Protein AF-A0AB35I145-F1 (afdb_monomer_lite)

Structure (mmCIF, N/CA/C/O backbone):
data_AF-A0AB35I145-F1
#
_entry.id   AF-A0AB35I145-F1
#
loop_
_atom_site.group_PDB
_atom_site.id
_atom_site.type_symbol
_atom_site.label_atom_id
_atom_site.label_alt_id
_atom_site.label_comp_id
_atom_site.label_asym_id
_atom_site.label_entity_id
_atom_site.label_seq_id
_atom_site.pdbx_PDB_ins_code
_atom_site.Cartn_x
_atom_site.Cartn_y
_atom_site.Cartn_z
_atom_site.occupancy
_atom_site.B_iso_or_equiv
_atom_site.auth_seq_id
_atom_site.auth_comp_id
_atom_site.auth_asym_id
_atom_site.auth_atom_id
_atom_site.pdbx_PDB_model_num
ATOM 1 N N . MET A 1 1 ? 24.919 19.562 -32.751 1.00 32.44 1 MET A N 1
ATOM 2 C CA . MET A 1 1 ? 23.905 19.879 -31.715 1.00 32.44 1 MET A CA 1
ATOM 3 C C . MET A 1 1 ? 22.786 18.850 -31.848 1.00 32.44 1 MET A C 1
ATOM 5 O O . MET A 1 1 ? 22.289 18.718 -32.947 1.00 32.44 1 MET A O 1
ATOM 9 N N . ASN A 1 2 ? 22.379 18.018 -30.891 1.00 32.25 2 ASN A N 1
ATOM 10 C CA . ASN A 1 2 ? 22.649 17.900 -29.463 1.00 32.25 2 ASN A CA 1
ATOM 11 C C . ASN A 1 2 ? 22.441 16.403 -29.099 1.00 32.25 2 ASN A C 1
ATOM 13 O O . ASN A 1 2 ? 21.307 15.931 -29.097 1.00 32.25 2 ASN A O 1
ATOM 17 N N . ARG A 1 3 ? 23.513 15.626 -28.865 1.00 28.80 3 ARG A N 1
ATOM 18 C CA . ARG A 1 3 ? 23.418 14.283 -28.258 1.00 28.80 3 ARG A CA 1
ATOM 19 C C . ARG A 1 3 ? 23.596 14.476 -26.756 1.00 28.80 3 ARG A C 1
ATOM 21 O O . ARG A 1 3 ? 24.710 14.733 -26.313 1.00 28.80 3 ARG A O 1
ATOM 28 N N . ARG A 1 4 ? 22.521 14.375 -25.971 1.00 33.75 4 ARG A N 1
ATOM 29 C CA . ARG A 1 4 ? 22.663 14.216 -24.519 1.00 33.75 4 ARG A CA 1
ATOM 30 C C . ARG A 1 4 ? 23.015 12.760 -24.242 1.00 33.75 4 ARG A C 1
ATOM 32 O O . ARG A 1 4 ? 22.173 11.875 -24.348 1.00 33.75 4 ARG A O 1
ATOM 39 N N . SER A 1 5 ? 24.291 12.542 -23.952 1.00 30.47 5 SER A N 1
ATOM 40 C CA . SER A 1 5 ? 24.840 11.301 -23.427 1.00 30.47 5 SER A CA 1
ATOM 41 C C . SER A 1 5 ? 24.160 10.967 -22.100 1.00 30.47 5 SER A C 1
ATOM 43 O O . SER A 1 5 ? 24.310 11.698 -21.123 1.00 30.47 5 SER A O 1
ATOM 45 N N . ALA A 1 6 ? 23.410 9.868 -22.062 1.00 34.06 6 ALA A N 1
ATOM 46 C CA . ALA A 1 6 ? 23.051 9.223 -20.811 1.00 34.06 6 ALA A CA 1
ATOM 47 C C . ALA A 1 6 ? 24.294 8.475 -20.314 1.00 34.06 6 ALA A C 1
ATOM 49 O O . ALA A 1 6 ? 24.764 7.538 -20.959 1.00 34.06 6 ALA A O 1
ATOM 50 N N . VAL A 1 7 ? 24.853 8.941 -19.199 1.00 35.81 7 VAL A N 1
ATOM 51 C CA . VAL A 1 7 ? 25.885 8.230 -18.442 1.00 35.81 7 VAL A CA 1
ATOM 52 C C . VAL A 1 7 ? 25.277 6.904 -17.991 1.00 35.81 7 VAL A C 1
ATOM 54 O O . VAL A 1 7 ? 24.279 6.880 -17.274 1.00 35.81 7 VAL A O 1
ATOM 57 N N . GLY A 1 8 ? 25.844 5.806 -18.486 1.00 36.06 8 GLY A N 1
ATOM 58 C CA . GLY A 1 8 ? 25.424 4.456 -18.145 1.00 36.06 8 GLY A CA 1
ATOM 59 C C . GLY A 1 8 ? 25.725 4.151 -16.684 1.00 36.06 8 GLY A C 1
ATOM 60 O O . GLY A 1 8 ? 26.878 4.170 -16.259 1.00 36.06 8 GLY A O 1
ATOM 61 N N . THR A 1 9 ? 24.686 3.833 -15.923 1.00 38.03 9 THR A N 1
ATOM 62 C CA . THR A 1 9 ? 24.820 3.097 -14.670 1.00 38.03 9 THR A CA 1
ATOM 63 C C . THR A 1 9 ? 25.150 1.637 -15.005 1.00 38.03 9 THR A C 1
ATOM 65 O O . THR A 1 9 ? 24.500 1.009 -15.842 1.00 38.03 9 THR A O 1
ATOM 68 N N . GLY A 1 10 ? 26.238 1.127 -14.421 1.00 33.94 10 GLY A N 1
ATOM 69 C CA . GLY A 1 10 ? 26.810 -0.191 -14.708 1.00 33.94 10 GLY A CA 1
ATOM 70 C C . GLY A 1 10 ? 25.912 -1.388 -14.342 1.00 33.94 10 GLY A C 1
ATOM 71 O O . GLY A 1 10 ? 24.867 -1.237 -13.705 1.00 33.94 10 GLY A O 1
ATOM 72 N N . PRO A 1 11 ? 26.310 -2.613 -14.737 1.00 41.16 11 PRO A N 1
ATOM 73 C CA . PRO A 1 11 ? 25.464 -3.795 -14.678 1.00 41.16 11 PRO A CA 1
ATOM 74 C C . PRO A 1 11 ? 25.517 -4.432 -13.284 1.00 41.16 11 PRO A C 1
ATOM 76 O O . PRO A 1 11 ? 26.210 -5.420 -13.077 1.00 41.16 11 PRO A O 1
ATOM 79 N N . ALA A 1 12 ? 24.763 -3.900 -12.324 1.00 43.03 12 ALA A N 1
ATOM 80 C CA . ALA A 1 12 ? 24.593 -4.537 -11.010 1.00 43.03 12 ALA A CA 1
ATOM 81 C C . ALA A 1 12 ? 23.220 -5.224 -10.826 1.00 43.03 12 ALA A C 1
ATOM 83 O O . ALA A 1 12 ? 22.887 -5.643 -9.725 1.00 43.03 12 ALA A O 1
ATOM 84 N N . GLY A 1 13 ? 22.415 -5.369 -11.892 1.00 43.25 13 GLY A N 1
ATOM 85 C CA . GLY A 1 13 ? 21.045 -5.920 -11.816 1.00 43.25 13 GLY A CA 1
ATOM 86 C C . GLY A 1 13 ? 20.760 -7.178 -12.654 1.00 43.25 13 GLY A C 1
ATOM 87 O O . GLY A 1 13 ? 19.631 -7.660 -12.675 1.00 43.25 13 GLY A O 1
ATOM 88 N N . GLY A 1 14 ? 21.745 -7.720 -13.379 1.00 46.78 14 GLY A N 1
ATOM 89 C CA . GLY A 1 14 ? 21.498 -8.713 -14.439 1.00 46.78 14 GLY A CA 1
ATOM 90 C C . GLY A 1 14 ? 21.388 -10.185 -14.011 1.00 46.78 14 GLY A C 1
ATOM 91 O O . GLY A 1 14 ? 21.039 -11.027 -14.842 1.00 46.78 14 GLY A O 1
ATOM 92 N N . SER A 1 15 ? 21.710 -10.523 -12.760 1.00 56.44 15 SER A N 1
ATOM 93 C CA . SER A 1 15 ? 21.955 -11.919 -12.355 1.00 56.44 15 SER A CA 1
ATOM 94 C C . SER A 1 15 ? 20.682 -12.667 -11.951 1.00 56.44 15 SER A C 1
ATOM 96 O O . SER A 1 15 ? 20.440 -13.768 -12.440 1.00 56.44 15 SER A O 1
ATOM 98 N N . SER A 1 16 ? 19.834 -12.057 -11.116 1.00 59.50 16 SER A N 1
ATOM 99 C CA . SER A 1 16 ? 18.623 -12.712 -10.594 1.00 59.50 16 SER A CA 1
ATOM 100 C C . SER A 1 16 ? 17.553 -12.894 -11.676 1.00 59.50 16 SER A C 1
ATOM 102 O O . SER A 1 16 ? 17.069 -14.003 -11.906 1.00 59.50 16 SER A O 1
ATOM 104 N N . CYS A 1 17 ? 17.286 -11.840 -12.458 1.00 70.25 17 CYS A N 1
ATOM 105 C CA . CYS A 1 17 ? 16.304 -11.885 -13.545 1.00 70.25 17 CYS A CA 1
ATOM 106 C C . CYS A 1 17 ? 16.625 -12.972 -14.582 1.00 70.25 17 CYS A C 1
ATOM 108 O O . CYS A 1 17 ? 15.712 -13.574 -15.143 1.00 70.25 17 CYS A O 1
ATOM 110 N N . ARG A 1 18 ? 17.915 -13.253 -14.823 1.00 75.12 18 ARG A N 1
ATOM 111 C CA . ARG A 1 18 ? 18.359 -14.306 -15.749 1.00 75.12 18 ARG A CA 1
ATOM 112 C C . ARG A 1 18 ? 18.060 -15.709 -15.221 1.00 75.12 18 ARG A C 1
ATOM 114 O O . ARG A 1 18 ? 17.697 -16.571 -16.017 1.00 75.12 18 ARG A O 1
ATOM 121 N N . ILE A 1 19 ? 18.247 -15.950 -13.924 1.00 83.19 19 ILE A N 1
ATOM 122 C CA . ILE A 1 19 ? 17.960 -17.253 -13.305 1.00 83.19 19 ILE A CA 1
ATOM 123 C C . ILE A 1 19 ? 16.457 -17.521 -13.375 1.00 83.19 19 ILE A C 1
ATOM 125 O O . ILE A 1 19 ? 16.057 -18.556 -13.902 1.00 83.19 19 ILE A O 1
ATOM 129 N N . ILE A 1 20 ? 15.646 -16.544 -12.964 1.00 82.50 20 ILE A N 1
ATOM 130 C CA . ILE A 1 20 ? 14.180 -16.632 -13.004 1.00 82.50 20 ILE A CA 1
ATOM 131 C C . ILE A 1 20 ? 13.691 -16.855 -14.441 1.00 82.50 20 ILE A C 1
ATOM 133 O O . ILE A 1 20 ? 12.932 -17.783 -14.692 1.00 82.50 20 ILE A O 1
ATOM 137 N N . ALA A 1 21 ? 14.204 -16.084 -15.407 1.00 83.25 21 ALA A N 1
ATOM 138 C CA . ALA A 1 21 ? 13.852 -16.233 -16.820 1.00 83.25 21 ALA A CA 1
ATOM 139 C C . ALA A 1 21 ? 14.138 -17.637 -17.371 1.00 83.25 21 ALA A C 1
ATOM 141 O O . ALA A 1 21 ? 13.360 -18.174 -18.152 1.00 83.25 21 ALA A O 1
ATOM 142 N N . ARG A 1 22 ? 15.278 -18.229 -16.995 1.00 83.06 22 ARG A N 1
ATOM 143 C CA . ARG A 1 22 ? 15.656 -19.577 -17.443 1.00 83.06 22 ARG A CA 1
ATOM 144 C C . ARG A 1 22 ? 14.797 -20.657 -16.801 1.00 83.06 22 ARG A C 1
ATOM 146 O O . ARG A 1 22 ? 14.518 -21.647 -17.469 1.00 83.06 22 ARG A O 1
ATOM 153 N N . GLN A 1 23 ? 14.431 -20.476 -15.535 1.00 88.12 23 GLN A N 1
ATOM 154 C CA . GLN A 1 23 ? 13.582 -21.409 -14.808 1.00 88.12 23 GLN A CA 1
ATOM 155 C C . GLN A 1 23 ? 12.163 -21.406 -15.385 1.00 88.12 23 GLN A C 1
ATOM 157 O O . GLN A 1 23 ? 11.696 -22.456 -15.806 1.00 88.12 23 GLN A O 1
ATOM 162 N N . ALA A 1 24 ? 11.549 -20.230 -15.535 1.00 85.69 24 ALA A N 1
ATOM 163 C CA . ALA A 1 24 ? 10.204 -20.101 -16.094 1.00 85.69 24 ALA A CA 1
ATOM 164 C C . ALA A 1 24 ? 10.122 -20.613 -17.545 1.00 85.69 24 ALA A C 1
ATOM 166 O O . ALA A 1 24 ? 9.280 -21.439 -17.866 1.00 85.69 24 ALA A O 1
ATOM 167 N N . ASN A 1 25 ? 11.083 -20.246 -18.407 1.00 87.56 25 ASN A N 1
ATOM 168 C CA . ASN A 1 25 ? 11.150 -20.792 -19.771 1.00 87.56 25 ASN A CA 1
ATOM 169 C C . ASN A 1 25 ? 11.259 -22.327 -19.793 1.00 87.56 25 ASN A C 1
ATOM 171 O O . ASN A 1 25 ? 10.738 -22.969 -20.701 1.00 87.56 25 ASN A O 1
ATOM 175 N N . ARG A 1 26 ? 11.960 -22.922 -18.818 1.00 89.56 26 ARG A N 1
ATOM 176 C CA . ARG A 1 26 ? 12.084 -24.379 -18.707 1.00 89.56 26 ARG A CA 1
ATOM 177 C C . ARG A 1 26 ? 10.773 -25.019 -18.250 1.00 89.56 26 ARG A C 1
ATOM 179 O O . ARG A 1 26 ? 10.426 -26.062 -18.790 1.00 89.56 26 ARG A O 1
ATOM 186 N N . GLU A 1 27 ? 10.086 -24.414 -17.284 1.00 89.94 27 GLU A N 1
ATOM 187 C CA . GLU A 1 27 ? 8.776 -24.862 -16.787 1.00 89.94 27 GLU A CA 1
ATOM 188 C C . GLU A 1 27 ? 7.710 -24.817 -17.892 1.00 89.94 27 GLU A C 1
ATOM 190 O O . GLU A 1 27 ? 6.962 -25.778 -18.052 1.00 89.94 27 GLU A O 1
ATOM 195 N N . ASP A 1 28 ? 7.734 -23.779 -18.730 1.00 87.31 28 ASP A N 1
ATOM 196 C CA . ASP A 1 28 ? 6.770 -23.581 -19.821 1.00 87.31 28 ASP A CA 1
ATOM 197 C C . ASP A 1 28 ? 7.185 -24.244 -21.152 1.00 87.31 28 ASP A C 1
ATOM 199 O O . ASP A 1 28 ? 6.511 -24.083 -22.170 1.00 87.31 28 ASP A O 1
ATOM 203 N N . GLY A 1 29 ? 8.327 -24.944 -21.200 1.00 87.12 29 GLY A N 1
ATOM 204 C CA . GLY A 1 29 ? 8.863 -25.541 -22.435 1.00 87.12 29 GLY A CA 1
ATOM 205 C C . GLY A 1 29 ? 9.187 -24.528 -23.546 1.00 87.12 29 GLY A C 1
ATOM 206 O O . GLY A 1 29 ? 9.307 -24.897 -24.716 1.00 87.12 29 GLY A O 1
ATOM 207 N N . CYS A 1 30 ? 9.323 -23.249 -23.199 1.00 85.00 30 CYS A N 1
ATOM 208 C CA . CYS A 1 30 ? 9.528 -22.145 -24.128 1.00 85.00 30 CYS A CA 1
ATOM 209 C C . CYS A 1 30 ? 11.017 -21.797 -24.286 1.00 85.00 30 CYS A C 1
ATOM 211 O O . CYS A 1 30 ? 11.852 -22.023 -23.409 1.00 85.00 30 CYS A O 1
ATOM 213 N N . THR A 1 31 ? 11.375 -21.179 -25.412 1.00 80.50 31 THR A N 1
ATOM 214 C CA . THR A 1 31 ? 12.719 -20.620 -25.634 1.00 80.50 31 THR A CA 1
ATOM 215 C C . THR A 1 31 ? 12.614 -19.138 -25.982 1.00 80.50 31 THR A C 1
ATOM 217 O O . THR A 1 31 ? 11.614 -18.700 -26.542 1.00 80.50 31 THR A O 1
ATOM 220 N N . GLY A 1 32 ? 13.636 -18.344 -25.648 1.00 80.12 32 GLY A N 1
ATOM 221 C CA . GLY A 1 32 ? 13.676 -16.914 -25.975 1.00 80.12 32 GLY A CA 1
ATOM 222 C C . GLY A 1 32 ? 13.839 -15.995 -24.764 1.00 80.12 32 GLY A C 1
ATOM 223 O O . GLY A 1 32 ? 14.214 -16.423 -23.669 1.00 80.12 32 GLY A O 1
ATOM 224 N N . ARG A 1 33 ? 13.617 -14.692 -24.975 1.00 76.44 33 ARG A N 1
ATOM 225 C CA . ARG A 1 33 ? 13.674 -13.686 -23.906 1.00 76.44 33 ARG A CA 1
ATOM 226 C C . ARG A 1 33 ? 12.375 -13.719 -23.107 1.00 76.44 33 ARG A C 1
ATOM 228 O O . ARG A 1 33 ? 11.348 -13.297 -23.614 1.00 76.44 33 ARG A O 1
ATOM 235 N N . PHE A 1 34 ? 12.464 -14.157 -21.855 1.00 76.94 34 PHE A N 1
ATOM 236 C CA . PHE A 1 34 ? 11.349 -14.102 -20.906 1.00 76.94 34 PHE A CA 1
ATOM 237 C C . PHE A 1 34 ? 10.973 -12.652 -20.547 1.00 76.94 34 PHE A C 1
ATOM 239 O O . PHE A 1 34 ? 9.809 -12.282 -20.493 1.00 76.94 34 PHE A O 1
ATOM 246 N N . TRP A 1 35 ? 11.986 -11.804 -20.344 1.00 70.81 35 TRP A N 1
ATOM 247 C CA . TRP A 1 35 ? 11.820 -10.395 -20.001 1.00 70.81 35 TRP A CA 1
ATOM 248 C C . TRP A 1 35 ? 11.960 -9.501 -21.236 1.00 70.81 35 TRP A C 1
ATOM 250 O O . TRP A 1 35 ? 12.935 -9.606 -21.988 1.00 70.81 35 TRP A O 1
ATOM 260 N N . GLU A 1 36 ? 11.035 -8.561 -21.411 1.00 65.44 36 GLU A N 1
ATOM 261 C CA . GLU A 1 36 ? 11.168 -7.496 -22.405 1.00 65.44 36 GLU A CA 1
ATOM 262 C C . GLU A 1 36 ? 12.215 -6.450 -21.967 1.00 65.44 36 GLU A C 1
ATOM 264 O O . GLU A 1 36 ? 12.461 -6.252 -20.779 1.00 65.44 36 GLU A O 1
ATOM 269 N N . SER A 1 37 ? 12.821 -5.717 -22.909 1.00 64.75 37 SER A N 1
ATOM 270 C CA . SER A 1 37 ? 13.866 -4.703 -22.639 1.00 64.75 37 SER A CA 1
ATOM 271 C C . SER A 1 37 ? 13.366 -3.432 -21.908 1.00 64.75 37 SER A C 1
ATOM 273 O O . SER A 1 37 ? 13.963 -2.367 -22.051 1.00 64.75 37 SER A O 1
ATOM 275 N N . ARG A 1 38 ? 12.249 -3.499 -21.170 1.00 68.44 38 ARG A N 1
ATOM 276 C CA . ARG A 1 38 ? 11.523 -2.334 -20.624 1.00 68.44 38 ARG A CA 1
ATOM 277 C C . ARG A 1 38 ? 11.861 -1.992 -19.167 1.00 68.44 38 ARG A C 1
ATOM 279 O O . ARG A 1 38 ? 11.334 -1.014 -18.647 1.00 68.44 38 ARG A O 1
ATOM 286 N N . PHE A 1 39 ? 12.734 -2.749 -18.508 1.00 74.31 39 PHE A N 1
ATOM 287 C CA . PHE A 1 39 ? 13.070 -2.513 -17.102 1.00 74.31 39 PHE A CA 1
ATOM 288 C C . PHE A 1 39 ? 14.096 -1.388 -16.945 1.00 74.31 39 PHE A C 1
ATOM 290 O O . PHE A 1 39 ? 15.151 -1.393 -17.580 1.00 74.31 39 PHE A O 1
ATOM 297 N N . LYS A 1 40 ? 13.783 -0.424 -16.078 1.00 71.06 40 LYS A N 1
ATOM 298 C CA . LYS A 1 40 ? 14.654 0.692 -15.698 1.00 71.06 40 LYS A CA 1
ATOM 299 C C . LYS A 1 40 ? 14.619 0.842 -14.181 1.00 71.06 40 LYS A C 1
ATOM 301 O O . LYS A 1 40 ? 13.573 0.631 -13.576 1.00 71.06 40 LYS A O 1
ATOM 306 N N . SER A 1 41 ? 15.752 1.205 -13.586 1.00 80.56 41 SER A N 1
ATOM 307 C CA . SER A 1 41 ? 15.827 1.553 -12.167 1.00 80.56 41 SER A CA 1
ATOM 308 C C . SER A 1 41 ? 15.779 3.069 -12.026 1.00 80.56 41 SER A C 1
ATOM 310 O O . SER A 1 41 ? 16.561 3.767 -12.674 1.00 80.56 41 SER A O 1
ATOM 312 N N . GLN A 1 42 ? 14.851 3.565 -11.215 1.00 83.31 42 GLN A N 1
ATOM 313 C CA . GLN A 1 42 ? 14.687 4.982 -10.911 1.00 83.31 42 GLN A CA 1
ATOM 314 C C . GLN A 1 42 ? 14.860 5.167 -9.406 1.00 83.31 42 GLN A C 1
ATOM 316 O O . GLN A 1 42 ? 14.206 4.485 -8.622 1.00 83.31 42 GLN A O 1
ATOM 321 N N . ALA A 1 43 ? 15.736 6.088 -9.007 1.00 87.06 43 ALA A N 1
ATOM 322 C CA . ALA A 1 43 ? 15.888 6.444 -7.603 1.00 87.06 43 ALA A CA 1
ATOM 323 C C . ALA A 1 43 ? 14.655 7.226 -7.126 1.00 87.06 43 ALA A C 1
ATOM 325 O O . ALA A 1 43 ? 14.215 8.154 -7.813 1.00 87.06 43 ALA A O 1
ATOM 326 N N . LEU A 1 44 ? 14.128 6.847 -5.959 1.00 88.12 44 LEU A N 1
ATOM 327 C CA . LEU A 1 44 ? 13.094 7.576 -5.224 1.00 88.12 44 LEU A CA 1
ATOM 328 C C . LEU A 1 44 ? 13.806 8.430 -4.177 1.00 88.12 44 LEU A C 1
ATOM 330 O O . LEU A 1 44 ? 14.533 7.890 -3.347 1.00 88.12 44 LEU A O 1
ATOM 334 N N . LEU A 1 45 ? 13.670 9.751 -4.282 1.00 86.94 45 LEU A N 1
ATOM 335 C CA . LEU A 1 45 ? 14.499 10.703 -3.532 1.00 86.94 45 LEU A CA 1
ATOM 336 C C . LEU A 1 45 ? 13.758 11.381 -2.377 1.00 86.94 45 LEU A C 1
ATOM 338 O O . LEU A 1 45 ? 14.378 12.110 -1.610 1.00 86.94 45 LEU A O 1
ATOM 342 N N . ASP A 1 46 ? 12.456 11.142 -2.250 1.00 90.06 46 ASP A N 1
ATOM 343 C CA . ASP A 1 46 ? 11.627 11.715 -1.201 1.00 90.06 46 ASP A CA 1
ATOM 344 C C . ASP A 1 46 ? 10.563 10.719 -0.719 1.00 90.06 46 ASP A C 1
ATOM 346 O O . ASP A 1 46 ? 10.246 9.719 -1.374 1.00 90.06 46 ASP A O 1
ATOM 350 N N . GLU A 1 47 ? 10.025 10.997 0.464 1.00 89.06 47 GLU A N 1
ATOM 351 C CA . GLU A 1 47 ? 9.077 10.137 1.174 1.00 89.06 47 GLU A CA 1
ATOM 352 C C . GLU A 1 47 ? 7.743 10.012 0.434 1.00 89.06 47 GLU A C 1
ATOM 354 O O . GLU A 1 47 ? 7.122 8.950 0.447 1.00 89.06 47 GLU A O 1
ATOM 359 N N . ARG A 1 48 ? 7.325 11.071 -0.272 1.00 90.69 48 ARG A N 1
ATOM 360 C CA . ARG A 1 48 ? 6.077 11.084 -1.046 1.00 90.69 48 ARG A CA 1
ATOM 361 C C . ARG A 1 48 ? 6.201 10.179 -2.265 1.00 90.69 48 ARG A C 1
ATOM 363 O O . ARG A 1 48 ? 5.293 9.399 -2.540 1.00 90.69 48 ARG A O 1
ATOM 370 N N . ALA A 1 49 ? 7.331 10.242 -2.965 1.00 91.81 49 ALA A N 1
ATOM 371 C CA . ALA A 1 49 ? 7.659 9.358 -4.074 1.00 91.81 49 ALA A CA 1
ATOM 372 C C . ALA A 1 49 ? 7.745 7.901 -3.602 1.00 91.81 49 ALA A C 1
ATOM 374 O O . ALA A 1 49 ? 7.218 7.013 -4.272 1.00 91.81 49 ALA A O 1
ATOM 375 N N . LEU A 1 50 ? 8.340 7.656 -2.430 1.00 92.94 50 LEU A N 1
ATOM 376 C CA . LEU A 1 50 ? 8.372 6.330 -1.817 1.00 92.94 50 LEU A CA 1
ATOM 377 C C . LEU A 1 50 ? 6.961 5.804 -1.521 1.00 92.94 50 LEU A C 1
ATOM 379 O O . LEU A 1 50 ? 6.614 4.722 -1.998 1.00 92.94 50 LEU A O 1
ATOM 383 N N . ALA A 1 51 ? 6.136 6.572 -0.804 1.00 93.88 51 ALA A N 1
ATOM 384 C CA . ALA A 1 51 ? 4.767 6.190 -0.460 1.00 93.88 51 ALA A CA 1
ATOM 385 C C . ALA A 1 51 ? 3.905 5.962 -1.713 1.00 93.88 51 ALA A C 1
ATOM 387 O O . ALA A 1 51 ? 3.209 4.953 -1.809 1.00 93.88 51 ALA A O 1
ATOM 388 N N . ALA A 1 52 ? 4.015 6.835 -2.719 1.00 93.38 52 ALA A N 1
ATOM 389 C CA . ALA A 1 52 ? 3.316 6.681 -3.991 1.00 93.38 52 ALA A CA 1
ATOM 390 C C . ALA A 1 52 ? 3.747 5.414 -4.749 1.00 93.38 52 ALA A C 1
ATOM 392 O O . ALA A 1 52 ? 2.905 4.715 -5.317 1.00 93.38 52 ALA A O 1
ATOM 393 N N . CYS A 1 53 ? 5.042 5.087 -4.754 1.00 94.12 53 CYS A N 1
ATOM 394 C CA . CYS A 1 53 ? 5.541 3.862 -5.376 1.00 94.12 53 CYS A CA 1
ATOM 395 C C . CYS A 1 53 ? 5.092 2.605 -4.632 1.00 94.12 53 CYS A C 1
ATOM 397 O O . CYS A 1 53 ? 4.692 1.637 -5.281 1.00 94.12 53 CYS A O 1
ATOM 399 N N . MET A 1 54 ? 5.121 2.618 -3.299 1.00 95.62 54 MET A N 1
ATOM 400 C CA . MET A 1 54 ? 4.590 1.519 -2.494 1.00 95.62 54 MET A CA 1
ATOM 401 C C . MET A 1 54 ? 3.094 1.320 -2.774 1.00 95.62 54 MET A C 1
ATOM 403 O O . MET A 1 54 ? 2.686 0.221 -3.153 1.00 95.62 54 MET A O 1
ATOM 407 N N . ALA A 1 55 ? 2.306 2.401 -2.734 1.00 95.44 55 ALA A N 1
ATOM 408 C CA . ALA A 1 55 ? 0.871 2.355 -2.995 1.00 95.44 55 ALA A CA 1
ATOM 409 C C . ALA A 1 55 ? 0.548 1.883 -4.414 1.00 95.44 55 ALA A C 1
ATOM 411 O O . ALA A 1 55 ? -0.404 1.134 -4.631 1.00 95.44 55 ALA A O 1
ATOM 412 N N . TYR A 1 56 ? 1.362 2.274 -5.397 1.00 93.12 56 TYR A N 1
ATOM 413 C CA . TYR A 1 56 ? 1.234 1.771 -6.758 1.00 93.12 56 TYR A CA 1
ATOM 414 C C . TYR A 1 56 ? 1.350 0.245 -6.816 1.00 93.12 56 TYR A C 1
ATOM 416 O O . TYR A 1 56 ? 0.532 -0.391 -7.479 1.00 93.12 56 TYR A O 1
ATOM 424 N N . VAL A 1 57 ? 2.347 -0.332 -6.140 1.00 94.00 57 VAL A N 1
ATOM 425 C CA . VAL A 1 57 ? 2.579 -1.782 -6.130 1.00 94.00 57 VAL A CA 1
ATOM 426 C C . VAL A 1 57 ? 1.467 -2.507 -5.380 1.00 94.00 57 VAL A C 1
ATOM 428 O O . VAL A 1 57 ? 0.900 -3.452 -5.927 1.00 94.00 57 VAL A O 1
ATOM 431 N N . ASP A 1 58 ? 1.122 -2.047 -4.179 1.00 95.94 58 ASP A N 1
ATOM 432 C CA . ASP A 1 58 ? 0.133 -2.712 -3.324 1.00 95.94 58 ASP A CA 1
ATOM 433 C C . ASP A 1 58 ? -1.294 -2.654 -3.916 1.00 95.94 58 ASP A C 1
ATOM 435 O O . ASP A 1 58 ? -2.077 -3.585 -3.726 1.00 95.94 58 ASP A O 1
ATOM 439 N N . LEU A 1 59 ? -1.620 -1.625 -4.714 1.00 94.56 59 LEU A N 1
ATOM 440 C CA . LEU A 1 59 ? -2.909 -1.509 -5.415 1.00 94.56 59 LEU A CA 1
ATOM 441 C C . LEU A 1 59 ? -2.956 -2.201 -6.786 1.00 94.56 59 LEU A C 1
ATOM 443 O O . LEU A 1 59 ? -4.016 -2.228 -7.419 1.00 94.56 59 LEU A O 1
ATOM 447 N N . ASN A 1 60 ? -1.847 -2.751 -7.292 1.00 93.81 60 ASN A N 1
ATOM 448 C CA . ASN A 1 60 ? -1.843 -3.377 -8.618 1.00 93.81 60 ASN A CA 1
ATOM 449 C C . ASN A 1 60 ? -2.820 -4.558 -8.745 1.00 93.81 60 ASN A C 1
ATOM 451 O O . ASN A 1 60 ? -3.517 -4.601 -9.762 1.00 93.81 60 ASN A O 1
ATOM 455 N N . PRO A 1 61 ? -2.944 -5.475 -7.764 1.00 94.75 61 PRO A N 1
ATOM 456 C CA . PRO A 1 61 ? -3.907 -6.572 -7.868 1.00 94.75 61 PRO A CA 1
ATOM 457 C C . PRO A 1 61 ? -5.359 -6.085 -7.937 1.00 94.75 61 PRO A C 1
ATOM 459 O O . PRO A 1 61 ? -6.122 -6.581 -8.765 1.00 94.75 61 PRO A O 1
ATOM 462 N N . ILE A 1 62 ? -5.713 -5.040 -7.180 1.00 94.50 62 ILE A N 1
ATOM 463 C CA . ILE A 1 62 ? -7.036 -4.401 -7.251 1.00 94.50 62 ILE A CA 1
ATOM 464 C C . ILE A 1 62 ? -7.263 -3.819 -8.650 1.00 94.50 62 ILE A C 1
ATOM 466 O O . ILE A 1 62 ? -8.253 -4.112 -9.323 1.00 94.50 62 ILE A O 1
ATOM 470 N N . ARG A 1 63 ? -6.291 -3.057 -9.160 1.00 93.44 63 ARG A N 1
ATOM 471 C CA . ARG A 1 63 ? -6.364 -2.435 -10.496 1.00 93.44 63 ARG A CA 1
ATOM 472 C C . ARG A 1 63 ? -6.450 -3.454 -11.632 1.00 93.44 63 ARG A C 1
ATOM 474 O O . ARG A 1 63 ? -7.007 -3.145 -12.691 1.00 93.44 63 ARG A O 1
ATOM 481 N N . ALA A 1 64 ? -5.901 -4.646 -11.417 1.00 92.69 64 ALA A N 1
ATOM 482 C CA . ALA A 1 64 ? -5.947 -5.772 -12.340 1.00 92.69 64 ALA A CA 1
ATOM 483 C C . ALA A 1 64 ? -7.208 -6.646 -12.194 1.00 92.69 64 ALA A C 1
ATOM 485 O O . ALA A 1 64 ? -7.363 -7.577 -12.984 1.00 92.69 64 ALA A O 1
ATOM 486 N N . LYS A 1 65 ? -8.112 -6.340 -11.247 1.00 92.19 65 LYS A N 1
ATOM 487 C CA . LYS A 1 65 ? -9.271 -7.171 -10.863 1.00 92.19 65 LYS A CA 1
ATOM 488 C C . LYS A 1 65 ? -8.893 -8.582 -10.388 1.00 92.19 65 LYS A C 1
ATOM 490 O O . LYS A 1 65 ? -9.601 -9.544 -10.665 1.00 92.19 65 LYS A O 1
ATOM 495 N N . MET A 1 66 ? -7.753 -8.706 -9.716 1.00 93.44 66 MET A N 1
ATOM 496 C CA . MET A 1 66 ? -7.317 -9.954 -9.078 1.00 93.44 66 MET A CA 1
ATOM 497 C C . MET A 1 66 ? -7.725 -10.023 -7.601 1.00 93.44 66 MET A C 1
ATOM 499 O O . MET A 1 66 ? -7.739 -11.107 -7.035 1.00 93.44 66 MET A O 1
ATOM 503 N N . ALA A 1 67 ? -8.054 -8.881 -6.994 1.00 94.62 67 ALA A N 1
ATOM 504 C CA . ALA A 1 67 ? -8.558 -8.768 -5.631 1.00 94.62 67 ALA A CA 1
ATOM 505 C C . ALA A 1 67 ? -9.548 -7.601 -5.541 1.00 94.62 67 ALA A C 1
ATOM 507 O O . ALA A 1 67 ? -9.406 -6.622 -6.278 1.00 94.62 67 ALA A O 1
ATOM 508 N N . ASP A 1 68 ? -10.512 -7.687 -4.628 1.00 93.00 68 ASP A N 1
ATOM 509 C CA . ASP A 1 68 ? -11.499 -6.620 -4.410 1.00 93.00 68 ASP A CA 1
ATOM 510 C C . ASP A 1 68 ? -11.027 -5.608 -3.360 1.00 93.00 68 ASP A C 1
ATOM 512 O O . ASP A 1 68 ? -11.395 -4.433 -3.408 1.00 93.00 68 ASP A O 1
ATOM 516 N N . THR A 1 69 ? -10.185 -6.046 -2.417 1.00 94.12 69 THR A N 1
ATOM 517 C CA . THR A 1 69 ? -9.679 -5.207 -1.326 1.00 94.12 69 THR A CA 1
ATOM 518 C C . THR A 1 69 ? -8.197 -5.477 -1.027 1.00 94.12 69 THR A C 1
ATOM 520 O O . THR A 1 69 ? -7.675 -6.540 -1.369 1.00 94.12 69 THR A O 1
ATOM 523 N N . PRO A 1 70 ? -7.487 -4.554 -0.353 1.00 93.00 70 PRO A N 1
ATOM 524 C CA . PRO A 1 70 ? -6.082 -4.756 0.009 1.00 93.00 70 PRO A CA 1
ATOM 525 C C . PRO A 1 70 ? -5.807 -5.979 0.900 1.00 93.00 70 PRO A C 1
ATOM 527 O O . PRO A 1 70 ? -4.757 -6.605 0.787 1.00 93.00 70 PRO A O 1
ATOM 530 N N . GLU A 1 71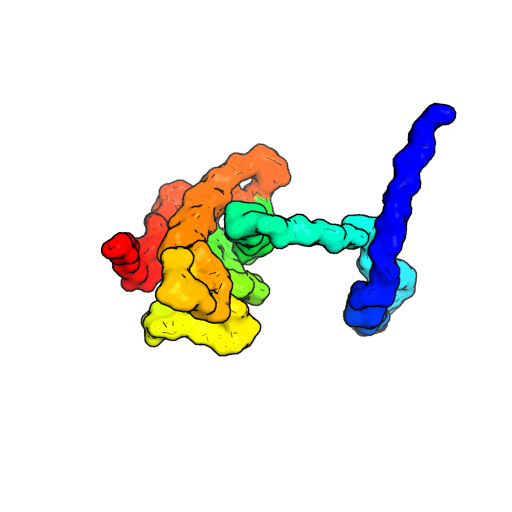 ? -6.748 -6.358 1.763 1.00 92.75 71 GLU A N 1
ATOM 531 C CA . GLU A 1 71 ? -6.650 -7.516 2.662 1.00 92.75 71 GLU A CA 1
ATOM 532 C C . GLU A 1 71 ? -6.710 -8.851 1.916 1.00 92.75 71 GLU A C 1
ATOM 534 O O . GLU A 1 71 ? -6.143 -9.845 2.373 1.00 92.75 71 GLU A O 1
ATOM 539 N N . THR A 1 72 ? -7.406 -8.863 0.778 1.00 92.19 72 THR A N 1
ATOM 540 C CA . THR A 1 72 ? -7.600 -10.034 -0.092 1.00 92.19 72 THR A CA 1
ATOM 541 C C . THR A 1 72 ? -6.583 -10.082 -1.238 1.00 92.19 72 THR A C 1
ATOM 543 O O . THR A 1 72 ? -6.603 -10.991 -2.061 1.00 92.19 72 THR A O 1
ATOM 546 N N . SER A 1 73 ? -5.671 -9.108 -1.287 1.00 92.25 73 SER A N 1
ATOM 547 C CA . SER A 1 73 ? -4.630 -8.968 -2.301 1.00 92.25 73 SER A CA 1
ATOM 548 C C . SER A 1 73 ? -3.421 -9.851 -1.982 1.00 92.25 73 SER A C 1
ATOM 550 O O . SER A 1 73 ? -2.443 -9.409 -1.361 1.00 92.25 73 SER A O 1
ATOM 552 N N . ASP A 1 74 ? -3.507 -11.116 -2.391 1.00 89.50 74 ASP A N 1
ATOM 553 C CA . ASP A 1 74 ? -2.484 -12.120 -2.110 1.00 89.50 74 ASP A CA 1
ATOM 554 C C . ASP A 1 74 ? -1.091 -11.717 -2.607 1.00 89.50 74 ASP A C 1
ATOM 556 O O . ASP A 1 74 ? -0.907 -11.106 -3.662 1.00 89.50 74 ASP A O 1
ATOM 560 N N . HIS A 1 75 ? -0.082 -12.098 -1.820 1.00 87.94 75 HIS A N 1
ATOM 561 C CA . HIS A 1 75 ? 1.339 -11.892 -2.117 1.00 87.94 75 HIS A CA 1
ATOM 562 C C . HIS A 1 75 ? 1.799 -10.422 -2.172 1.00 87.94 75 HIS A C 1
ATOM 564 O O . HIS A 1 75 ? 2.883 -10.141 -2.691 1.00 87.94 75 HIS A O 1
ATOM 570 N N . THR A 1 76 ? 1.050 -9.488 -1.581 1.00 94.75 76 THR A N 1
ATOM 571 C CA . THR A 1 76 ? 1.480 -8.086 -1.436 1.00 94.75 76 THR A CA 1
ATOM 572 C C . THR A 1 76 ? 2.174 -7.806 -0.102 1.00 94.75 76 THR A C 1
ATOM 574 O O . THR A 1 76 ? 1.950 -8.479 0.912 1.00 94.75 76 THR A O 1
ATOM 577 N N . SER A 1 77 ? 3.039 -6.784 -0.076 1.00 94.81 77 SER A N 1
ATOM 578 C CA . SER A 1 77 ? 3.637 -6.303 1.176 1.00 94.81 77 SER A CA 1
ATOM 579 C C . SER A 1 77 ? 2.584 -5.763 2.135 1.00 94.81 77 SER A C 1
ATOM 581 O O . SER A 1 77 ? 2.693 -5.975 3.345 1.00 94.81 77 SER A O 1
ATOM 583 N N . LEU A 1 78 ? 1.564 -5.094 1.601 1.00 95.44 78 LEU A N 1
ATOM 584 C CA . LEU A 1 78 ? 0.469 -4.552 2.385 1.00 95.44 78 LEU A CA 1
ATOM 585 C C . LEU A 1 78 ? -0.347 -5.635 3.095 1.00 95.44 78 LEU A C 1
ATOM 587 O O . LEU A 1 78 ? -0.562 -5.504 4.297 1.00 95.44 78 LEU A O 1
ATOM 591 N N . GLN A 1 79 ? -0.708 -6.732 2.421 1.00 95.12 79 GLN A N 1
ATOM 592 C CA . GLN A 1 79 ? -1.418 -7.845 3.065 1.00 95.12 79 GLN A CA 1
ATOM 593 C C . GLN A 1 79 ? -0.659 -8.355 4.302 1.00 95.12 79 GLN A C 1
ATOM 595 O O . GLN A 1 79 ? -1.232 -8.490 5.385 1.00 95.12 79 GLN A O 1
ATOM 600 N N . ARG A 1 80 ? 0.662 -8.557 4.186 1.00 95.31 80 ARG A N 1
ATOM 601 C CA . ARG A 1 80 ? 1.499 -8.993 5.320 1.00 95.31 80 ARG A CA 1
ATOM 602 C C . ARG A 1 80 ? 1.531 -7.977 6.461 1.00 95.31 80 ARG A C 1
ATOM 604 O O . ARG A 1 80 ? 1.551 -8.371 7.625 1.00 95.31 80 ARG A O 1
ATOM 611 N N . ARG A 1 81 ? 1.572 -6.682 6.138 1.00 95.69 81 ARG A N 1
ATOM 612 C CA . ARG A 1 81 ? 1.539 -5.598 7.133 1.00 95.69 81 ARG A CA 1
ATOM 613 C C . ARG A 1 81 ? 0.203 -5.573 7.866 1.00 95.69 81 ARG A C 1
ATOM 615 O O . ARG A 1 81 ? 0.211 -5.501 9.088 1.00 95.69 81 ARG A O 1
ATOM 622 N N . ILE A 1 82 ? -0.905 -5.714 7.141 1.00 94.38 82 ILE A N 1
ATOM 623 C CA . ILE A 1 82 ? -2.258 -5.783 7.703 1.00 94.38 82 ILE A CA 1
ATOM 624 C C . ILE A 1 82 ? -2.385 -6.962 8.671 1.00 94.38 82 ILE A C 1
ATOM 626 O O . ILE A 1 82 ? -2.867 -6.793 9.788 1.00 94.38 82 ILE A O 1
ATOM 630 N N . TRP A 1 83 ? -1.925 -8.152 8.280 1.00 92.81 83 TRP A N 1
ATOM 631 C CA . TRP A 1 83 ? -1.998 -9.324 9.155 1.00 92.81 83 TRP A CA 1
ATOM 632 C C . TRP A 1 83 ? -1.156 -9.168 10.418 1.00 92.81 83 TRP A C 1
ATOM 634 O O . TRP A 1 83 ? -1.633 -9.498 11.496 1.00 92.81 83 TRP A O 1
ATOM 644 N N . ALA A 1 84 ? 0.055 -8.616 10.313 1.00 93.38 84 ALA A N 1
ATOM 645 C CA . ALA A 1 84 ? 0.872 -8.338 11.491 1.00 93.38 84 ALA A CA 1
ATOM 646 C C . ALA A 1 84 ? 0.235 -7.270 12.402 1.00 93.38 84 ALA A C 1
ATOM 648 O O . ALA A 1 84 ? 0.306 -7.387 13.625 1.00 93.38 84 ALA A O 1
ATOM 649 N N . ALA A 1 85 ? -0.411 -6.258 11.815 1.00 92.12 85 ALA A N 1
ATOM 650 C CA . ALA A 1 85 ? -1.045 -5.169 12.551 1.00 92.12 85 ALA A CA 1
ATOM 651 C C . ALA A 1 85 ? -2.235 -5.636 13.401 1.00 92.12 85 ALA A C 1
ATOM 653 O O . ALA A 1 85 ? -2.454 -5.075 14.471 1.00 92.12 85 ALA A O 1
ATOM 654 N N . ARG A 1 86 ? -2.942 -6.701 12.992 1.00 87.81 86 ARG A N 1
ATOM 655 C CA . ARG A 1 86 ? -3.998 -7.333 13.811 1.00 87.81 86 ARG A CA 1
ATOM 656 C C . ARG A 1 86 ? -3.481 -7.851 15.155 1.00 87.81 86 ARG A C 1
ATOM 658 O O . ARG A 1 86 ? -4.216 -7.835 16.133 1.00 87.81 86 ARG A O 1
ATOM 665 N N . ASP A 1 87 ? -2.211 -8.246 15.209 1.00 89.75 87 ASP A N 1
ATOM 666 C CA . ASP A 1 87 ? -1.530 -8.664 16.439 1.00 89.75 87 ASP A CA 1
ATOM 667 C C . ASP A 1 87 ? -0.773 -7.507 17.124 1.00 89.75 87 ASP A C 1
ATOM 669 O O . ASP A 1 87 ? 0.035 -7.746 18.027 1.00 89.75 87 ASP A O 1
ATOM 673 N N . GLY A 1 88 ? -0.952 -6.261 16.666 1.00 88.12 88 GLY A N 1
ATOM 674 C CA . GLY A 1 88 ? -0.206 -5.094 17.146 1.00 88.12 88 GLY A CA 1
ATOM 675 C C . GLY A 1 88 ? 1.287 -5.126 16.793 1.00 88.12 88 GLY A C 1
ATOM 676 O O . GLY A 1 88 ? 2.107 -4.543 17.503 1.00 88.12 88 GLY A O 1
ATOM 677 N N . LYS A 1 89 ? 1.671 -5.843 15.730 1.00 92.31 89 LYS A N 1
ATOM 678 C CA . LYS A 1 89 ? 3.070 -6.074 15.337 1.00 92.31 89 LYS A CA 1
ATOM 679 C C . LYS A 1 89 ? 3.372 -5.530 13.945 1.00 92.31 89 LYS A C 1
ATOM 681 O O . LYS A 1 89 ? 2.489 -5.244 13.143 1.00 92.31 89 LYS A O 1
ATOM 686 N N . GLN A 1 90 ? 4.664 -5.459 13.631 1.00 93.12 90 GLN A N 1
ATOM 687 C CA . GLN A 1 90 ? 5.148 -5.274 12.266 1.00 93.12 90 GLN A CA 1
ATOM 688 C C . GLN A 1 90 ? 5.894 -6.523 11.775 1.00 93.12 90 GLN A C 1
ATOM 690 O O . GLN A 1 90 ? 6.558 -7.195 12.567 1.00 93.12 90 GLN A O 1
ATOM 695 N N . PRO A 1 91 ? 5.803 -6.860 10.477 1.00 94.56 91 PRO A N 1
ATOM 696 C CA . PRO A 1 91 ? 6.418 -8.070 9.944 1.00 94.56 91 PRO A CA 1
ATOM 697 C C . PRO A 1 91 ? 7.946 -7.942 9.869 1.00 94.56 91 PRO A C 1
ATOM 699 O O . PRO A 1 91 ? 8.466 -7.019 9.251 1.00 94.56 91 PRO A O 1
ATOM 702 N N . HIS A 1 92 ? 8.674 -8.926 10.407 1.00 91.00 92 HIS A N 1
ATOM 703 C CA . HIS A 1 92 ? 10.146 -8.916 10.471 1.00 91.00 92 HIS A CA 1
ATOM 704 C C . HIS A 1 92 ? 10.860 -8.917 9.107 1.00 91.00 92 HIS A C 1
ATOM 706 O O . HIS A 1 92 ? 12.012 -8.509 9.013 1.00 91.00 92 HIS A O 1
ATOM 712 N N . GLN A 1 93 ? 10.201 -9.402 8.050 1.00 92.81 93 GLN A N 1
ATOM 7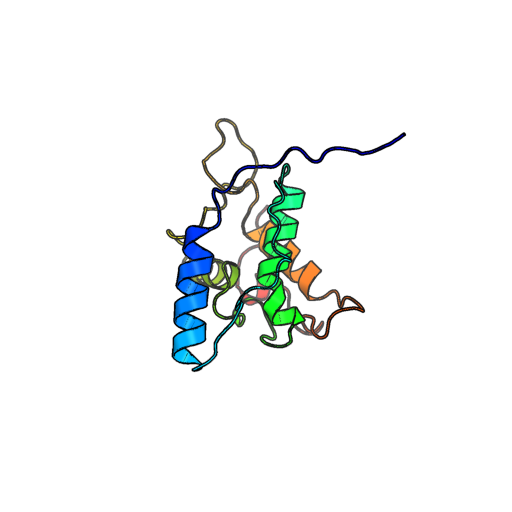13 C CA . GLN A 1 93 ? 10.780 -9.506 6.703 1.00 92.81 93 GLN A CA 1
ATOM 714 C C . GLN A 1 93 ? 10.654 -8.215 5.880 1.00 92.81 93 GLN A C 1
ATOM 716 O O . GLN A 1 93 ? 11.199 -8.146 4.780 1.00 92.81 93 GLN A O 1
ATOM 721 N N . LEU A 1 94 ? 9.902 -7.220 6.362 1.00 94.44 94 LEU A N 1
ATOM 722 C CA . LEU A 1 94 ? 9.701 -5.950 5.666 1.00 94.44 94 LEU A CA 1
ATOM 723 C C . LEU A 1 94 ? 10.331 -4.814 6.464 1.00 94.44 94 LEU A C 1
ATOM 725 O O . LEU A 1 94 ? 10.405 -4.862 7.689 1.00 94.44 94 LEU A O 1
ATOM 729 N N . PHE A 1 95 ? 10.739 -3.760 5.761 1.00 93.62 95 PHE A N 1
ATOM 730 C CA . PHE A 1 95 ? 11.241 -2.558 6.414 1.00 93.62 95 PHE A CA 1
ATOM 731 C C . PHE A 1 95 ? 10.123 -1.939 7.280 1.00 93.62 95 PHE A C 1
ATOM 733 O O . PHE A 1 95 ? 9.011 -1.740 6.763 1.00 93.62 95 PHE A O 1
ATOM 740 N N . PRO A 1 96 ? 10.352 -1.705 8.585 1.00 94.62 96 PRO A N 1
ATOM 741 C CA . PRO A 1 96 ? 9.295 -1.285 9.497 1.00 94.62 96 PRO A CA 1
ATOM 742 C C . PRO A 1 96 ? 8.914 0.178 9.260 1.00 94.62 96 PRO A C 1
ATOM 744 O O . PRO A 1 96 ? 9.746 0.962 8.823 1.00 94.62 96 PRO A O 1
ATOM 747 N N . PHE A 1 97 ? 7.680 0.564 9.571 1.00 93.81 97 PHE A N 1
ATOM 748 C CA . PHE A 1 97 ? 7.291 1.967 9.716 1.00 93.81 97 PHE A CA 1
ATOM 749 C C . PHE A 1 97 ? 7.878 2.512 11.016 1.00 93.81 97 PHE A C 1
ATOM 751 O O . PHE A 1 97 ? 7.596 1.970 12.085 1.00 93.81 97 PHE A O 1
ATOM 758 N N . ALA A 1 98 ? 8.706 3.550 10.910 1.00 91.38 98 ALA A N 1
ATOM 759 C CA . ALA A 1 98 ? 9.299 4.253 12.044 1.00 91.38 98 ALA A CA 1
ATOM 760 C C . ALA A 1 98 ? 8.400 5.383 12.576 1.00 91.38 98 ALA A C 1
ATOM 762 O O . ALA A 1 98 ? 8.655 5.875 13.677 1.00 91.38 98 ALA A O 1
ATOM 763 N N . GLY A 1 99 ? 7.352 5.752 11.831 1.00 87.94 99 GLY A N 1
ATOM 764 C CA . GLY A 1 99 ? 6.434 6.830 12.181 1.00 87.94 99 GLY A CA 1
ATOM 765 C C . GLY A 1 99 ? 6.989 8.210 11.840 1.00 87.94 99 GLY A C 1
ATOM 766 O O . GLY A 1 99 ? 7.856 8.347 10.976 1.00 87.94 99 GLY A O 1
ATOM 767 N N . SER A 1 100 ? 6.464 9.228 12.522 1.00 83.12 100 SER A N 1
ATOM 768 C CA . SER A 1 100 ? 6.820 10.627 12.286 1.00 83.12 100 SER A CA 1
ATOM 769 C C . SER A 1 100 ? 8.319 10.891 12.488 1.00 83.12 100 SER A C 1
ATOM 771 O O . SER A 1 100 ? 8.922 10.318 13.407 1.00 83.12 100 SER A O 1
ATOM 773 N N . PRO A 1 101 ? 8.924 11.786 11.683 1.00 78.50 101 PRO A N 1
ATOM 774 C CA . PRO A 1 101 ? 10.312 12.184 11.855 1.00 78.50 101 PRO A CA 1
ATOM 775 C C . PRO A 1 101 ? 10.611 12.653 13.283 1.00 78.50 101 PRO A C 1
ATOM 777 O O . PRO A 1 101 ? 9.909 13.504 13.829 1.00 78.50 101 PRO A O 1
ATOM 780 N N . ARG A 1 102 ? 11.660 12.098 13.893 1.00 82.56 102 ARG A N 1
ATOM 781 C CA . ARG A 1 102 ? 12.141 12.469 15.233 1.00 82.56 102 ARG A CA 1
ATOM 782 C C . ARG A 1 102 ? 13.659 12.370 15.300 1.00 82.56 102 ARG A C 1
ATOM 784 O O . ARG A 1 102 ? 14.254 11.680 14.485 1.00 82.56 102 ARG A O 1
ATOM 791 N N . GLU A 1 103 ? 14.271 13.037 16.275 1.00 80.00 103 GLU A N 1
ATOM 792 C CA . GLU A 1 103 ? 15.724 13.020 16.480 1.00 80.00 103 GLU A CA 1
ATOM 793 C C . GLU A 1 103 ? 16.088 12.241 17.758 1.00 80.00 103 GLU A C 1
ATOM 795 O O . GLU A 1 103 ? 15.631 12.621 18.841 1.00 80.00 103 GLU A O 1
ATOM 800 N N . PRO A 1 104 ? 16.894 11.163 17.674 1.00 81.88 104 PRO A N 1
ATOM 801 C CA . PRO A 1 104 ? 17.443 10.559 16.455 1.00 81.88 104 PRO A CA 1
ATOM 802 C C . PRO A 1 104 ? 16.381 9.794 15.651 1.00 81.88 104 PRO A C 1
ATOM 804 O O . PRO A 1 104 ? 15.478 9.181 16.230 1.00 81.88 104 PRO A O 1
ATOM 807 N N . MET A 1 105 ? 16.515 9.780 14.320 1.00 77.88 105 MET A N 1
ATOM 808 C CA . MET A 1 105 ? 15.556 9.082 13.461 1.00 77.88 105 MET A CA 1
ATOM 809 C C . MET A 1 105 ? 15.720 7.561 13.584 1.00 77.88 105 MET A C 1
ATOM 811 O O . MET A 1 105 ? 16.806 7.041 13.307 1.00 77.88 105 MET A O 1
ATOM 815 N N . PRO A 1 106 ? 14.670 6.809 13.969 1.00 83.56 106 PRO A N 1
ATOM 816 C CA . PRO A 1 106 ? 14.729 5.356 13.967 1.00 83.56 106 PRO A CA 1
ATOM 817 C C . PRO A 1 106 ? 14.866 4.815 12.544 1.00 83.56 106 PRO A C 1
ATOM 819 O O . PRO A 1 106 ? 14.334 5.377 11.589 1.00 83.56 106 PRO A O 1
ATOM 822 N N . VAL A 1 107 ? 15.524 3.667 12.411 1.00 86.50 107 VAL A N 1
ATOM 823 C CA . VAL A 1 107 ? 15.627 2.962 11.130 1.00 86.50 107 VAL A CA 1
ATOM 824 C C . VAL A 1 107 ? 14.243 2.442 10.722 1.00 86.50 107 VAL A C 1
ATOM 826 O O . VAL A 1 107 ? 13.722 1.518 11.345 1.00 86.50 107 VAL A O 1
ATOM 829 N N . GLY A 1 108 ? 13.651 3.020 9.674 1.00 91.31 108 GLY A N 1
ATOM 830 C CA . GLY A 1 108 ? 12.364 2.589 9.123 1.00 91.31 108 GLY A CA 1
ATOM 831 C C . GLY A 1 108 ? 11.787 3.560 8.090 1.00 91.31 108 GLY A C 1
ATOM 832 O O . GLY A 1 108 ? 12.427 4.539 7.713 1.00 91.31 108 GLY A O 1
ATOM 833 N N . LEU A 1 109 ? 10.580 3.262 7.605 1.00 92.50 109 LEU A N 1
ATOM 834 C CA . LEU A 1 109 ? 9.803 4.138 6.732 1.00 92.50 109 LEU A CA 1
ATOM 835 C C . LEU A 1 109 ? 9.348 5.371 7.529 1.00 92.50 109 LEU A C 1
ATOM 837 O O . LEU A 1 109 ? 8.797 5.192 8.619 1.00 92.50 109 LEU A O 1
ATOM 841 N N . PRO A 1 110 ? 9.549 6.592 7.013 1.00 90.94 110 PRO A N 1
ATOM 842 C CA . PRO A 1 110 ? 9.338 7.837 7.756 1.00 90.94 110 PRO A CA 1
ATOM 843 C C . PRO A 1 110 ? 7.870 8.304 7.746 1.00 90.94 110 PRO A C 1
ATOM 845 O O . PRO A 1 110 ? 7.560 9.459 7.483 1.00 90.94 110 PRO A O 1
ATOM 848 N N . PHE A 1 111 ? 6.942 7.382 7.970 1.00 90.94 111 PHE A N 1
ATOM 849 C CA . PHE A 1 111 ? 5.508 7.647 8.082 1.00 90.94 111 PHE A CA 1
ATOM 850 C C . PHE A 1 111 ? 4.860 6.543 8.918 1.00 90.94 111 PHE A C 1
ATOM 852 O O . PHE A 1 111 ? 5.497 5.515 9.184 1.00 90.94 111 PHE A O 1
ATOM 859 N N . GLN A 1 112 ? 3.630 6.754 9.386 1.00 92.19 112 GLN A N 1
ATOM 860 C CA . GLN A 1 112 ? 2.913 5.742 10.159 1.00 92.19 112 GLN A CA 1
ATOM 861 C C . GLN A 1 112 ? 2.232 4.720 9.241 1.00 92.19 112 GLN A C 1
ATOM 863 O O . GLN A 1 112 ? 2.000 4.964 8.054 1.00 92.19 112 GLN A O 1
ATOM 868 N N . LEU A 1 113 ? 1.924 3.540 9.789 1.00 93.81 113 LEU A N 1
ATOM 869 C CA . LEU A 1 113 ? 1.174 2.526 9.047 1.00 93.81 113 LEU A CA 1
ATOM 870 C C . LEU A 1 113 ? -0.262 3.001 8.791 1.00 93.81 113 LEU A C 1
ATOM 872 O O . LEU A 1 113 ? -0.785 2.748 7.713 1.00 93.81 113 LEU A O 1
ATOM 876 N N . GLN A 1 114 ? -0.869 3.693 9.754 1.00 92.81 114 GLN A N 1
ATOM 877 C CA . GLN A 1 114 ? -2.222 4.240 9.680 1.00 92.81 114 GLN A CA 1
ATOM 878 C C . GLN A 1 114 ? -2.343 5.230 8.517 1.00 92.81 114 GLN A C 1
ATOM 880 O O . GLN A 1 114 ? -3.132 4.982 7.609 1.00 92.81 114 GLN A O 1
ATOM 885 N N . ASP A 1 115 ? -1.462 6.236 8.467 1.00 93.44 115 ASP A N 1
ATOM 886 C CA . ASP A 1 115 ? -1.399 7.211 7.366 1.00 93.44 115 ASP A CA 1
ATOM 887 C C . ASP A 1 115 ? -1.265 6.521 5.998 1.00 93.44 115 ASP A C 1
ATOM 889 O O . ASP A 1 115 ? -1.871 6.914 4.999 1.00 93.44 115 ASP A O 1
ATOM 893 N N . TYR A 1 116 ? -0.457 5.457 5.938 1.00 95.50 116 TYR A N 1
ATOM 894 C CA . TYR A 1 116 ? -0.273 4.689 4.712 1.00 95.50 116 TYR A CA 1
ATOM 895 C C . TYR A 1 116 ? -1.524 3.890 4.325 1.00 95.50 116 TYR A C 1
ATOM 897 O O . TYR A 1 116 ? -1.850 3.811 3.141 1.00 95.50 116 TYR A O 1
ATOM 905 N N . LEU A 1 117 ? -2.231 3.304 5.294 1.00 95.12 117 LEU A N 1
ATOM 906 C CA . LEU A 1 117 ? -3.488 2.595 5.054 1.00 95.12 117 LEU A CA 1
ATOM 907 C C . LEU A 1 117 ? -4.563 3.552 4.532 1.00 95.12 117 LEU A C 1
ATOM 909 O O . LEU A 1 117 ? -5.208 3.235 3.536 1.00 95.12 117 LEU A O 1
ATOM 913 N N . GLU A 1 118 ? -4.699 4.739 5.119 1.00 94.06 118 GLU A N 1
ATOM 914 C CA . GLU A 1 118 ? -5.625 5.764 4.625 1.00 94.06 118 GLU A CA 1
ATOM 915 C C . GLU A 1 118 ? -5.276 6.210 3.202 1.00 94.06 118 GLU A C 1
ATOM 917 O O . GLU A 1 118 ? -6.154 6.280 2.339 1.00 94.06 118 GLU A O 1
ATOM 922 N N . LEU A 1 119 ? -3.988 6.444 2.918 1.00 94.81 119 LEU A N 1
ATOM 923 C CA . LEU A 1 119 ? -3.519 6.765 1.569 1.00 94.81 119 LEU A CA 1
ATOM 924 C C . LEU A 1 119 ? -3.900 5.671 0.561 1.00 94.81 119 LEU A C 1
ATOM 926 O O . LEU A 1 119 ? -4.313 5.987 -0.561 1.00 94.81 119 LEU A O 1
ATOM 930 N N . ILE A 1 120 ? -3.741 4.399 0.938 1.00 95.25 120 ILE A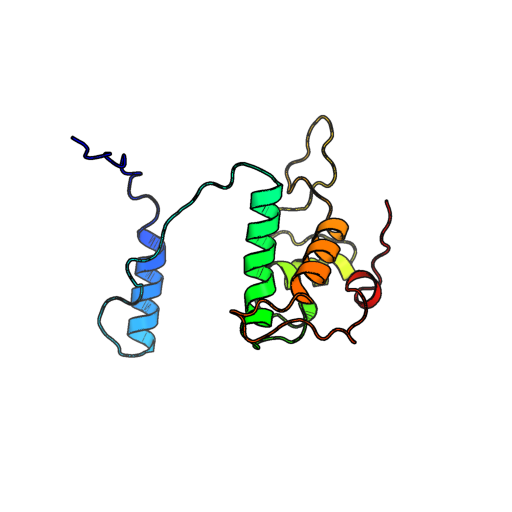 N 1
ATOM 931 C CA . ILE A 1 120 ? -4.122 3.252 0.108 1.00 95.25 120 ILE A CA 1
ATOM 932 C C . ILE A 1 120 ? -5.621 3.246 -0.153 1.00 95.25 120 ILE A C 1
ATOM 934 O O . ILE A 1 120 ? -6.018 3.039 -1.297 1.00 95.25 120 ILE A O 1
ATOM 938 N N . ASP A 1 121 ? -6.430 3.452 0.879 1.00 94.44 121 ASP A N 1
ATOM 939 C CA . ASP A 1 121 ? -7.886 3.386 0.796 1.00 94.44 121 ASP A CA 1
ATOM 940 C C . ASP A 1 121 ? -8.412 4.478 -0.144 1.00 94.44 121 ASP A C 1
ATOM 942 O O . ASP A 1 121 ? -9.038 4.181 -1.165 1.00 94.44 121 ASP A O 1
ATOM 946 N N . TRP A 1 122 ? -7.994 5.729 0.087 1.00 92.50 122 TRP A N 1
ATOM 947 C CA . TRP A 1 122 ? -8.280 6.863 -0.797 1.00 92.50 122 TRP A CA 1
ATOM 948 C C . TRP A 1 122 ? -7.845 6.599 -2.243 1.00 92.50 122 TRP A C 1
ATOM 950 O O . TRP A 1 122 ? -8.606 6.812 -3.191 1.00 92.50 122 TRP A O 1
ATOM 960 N N . SER A 1 123 ? -6.619 6.105 -2.429 1.00 93.12 123 SER A N 1
ATOM 961 C CA . SER A 1 123 ? -6.071 5.819 -3.761 1.00 93.12 123 SER A CA 1
ATOM 962 C C . SER A 1 123 ? -6.708 4.598 -4.431 1.00 93.12 123 SER A C 1
ATOM 964 O O . SER A 1 123 ? -6.613 4.451 -5.653 1.00 93.12 123 SER A O 1
ATOM 966 N N . GLY A 1 124 ? -7.286 3.695 -3.642 1.00 91.94 124 GLY A N 1
ATOM 967 C CA . GLY A 1 124 ? -7.891 2.447 -4.083 1.00 91.94 124 GLY A CA 1
ATOM 968 C C . GLY A 1 124 ? -9.320 2.638 -4.575 1.00 91.94 124 GLY A C 1
ATOM 969 O O . GLY A 1 124 ? -9.690 2.010 -5.566 1.00 91.94 124 GLY A O 1
ATOM 970 N N . HIS A 1 125 ? -10.086 3.534 -3.948 1.00 89.81 125 HIS A N 1
ATOM 971 C CA . HIS A 1 125 ? -11.427 3.914 -4.408 1.00 89.81 125 HIS A CA 1
ATOM 972 C C . HIS A 1 125 ? -11.405 4.722 -5.707 1.00 89.81 125 HIS A C 1
ATOM 974 O O . HIS A 1 125 ? -12.327 4.629 -6.516 1.00 89.81 125 HIS A O 1
ATOM 980 N N . TYR A 1 126 ? -10.345 5.499 -5.946 1.00 85.88 126 TYR A N 1
ATOM 981 C CA . TYR A 1 126 ? -10.269 6.326 -7.143 1.00 85.88 126 TYR A CA 1
ATOM 982 C C . TYR A 1 126 ? -10.041 5.481 -8.408 1.00 85.88 126 TYR A C 1
ATOM 984 O O . TYR A 1 126 ? -8.931 5.008 -8.686 1.00 85.88 126 TYR A O 1
ATOM 992 N N . LEU A 1 127 ? -11.096 5.319 -9.213 1.00 70.88 127 LEU A N 1
ATOM 993 C CA . LEU A 1 127 ? -11.004 4.663 -10.512 1.00 70.88 127 LEU A CA 1
ATOM 994 C C . LEU A 1 127 ? -10.212 5.542 -11.480 1.00 70.88 127 LEU A C 1
ATOM 996 O O . LEU A 1 127 ? -10.648 6.614 -11.893 1.00 70.88 127 LEU A O 1
ATOM 1000 N N . ARG A 1 128 ? -9.046 5.053 -11.897 1.00 71.69 128 ARG A N 1
ATOM 1001 C CA . ARG A 1 128 ? -8.337 5.651 -13.028 1.00 71.69 128 ARG A CA 1
ATOM 1002 C C . ARG A 1 128 ? -8.984 5.186 -14.325 1.00 71.69 128 ARG A C 1
ATOM 1004 O O . ARG A 1 128 ? -9.148 3.984 -14.509 1.00 71.69 128 ARG A O 1
ATOM 1011 N N . GLU A 1 129 ? -9.250 6.110 -15.246 1.00 70.06 129 GLU A N 1
ATOM 1012 C CA . GLU A 1 129 ? -9.816 5.808 -16.575 1.00 70.06 129 GLU A CA 1
ATOM 1013 C C . GLU A 1 129 ? -9.020 4.730 -17.339 1.00 70.06 129 GLU A C 1
ATOM 1015 O O . GLU A 1 129 ? -9.578 3.977 -18.134 1.00 70.06 129 GLU A O 1
ATOM 1020 N N . ASP A 1 130 ? -7.713 4.611 -17.070 1.00 77.31 130 ASP A N 1
ATOM 1021 C CA . ASP A 1 130 ? -6.824 3.623 -17.690 1.00 77.31 130 ASP A CA 1
ATOM 1022 C C . ASP A 1 130 ? -6.836 2.231 -17.026 1.00 77.31 130 ASP A C 1
ATOM 1024 O O . ASP A 1 130 ? -6.172 1.308 -17.515 1.00 77.31 130 ASP A O 1
ATOM 1028 N N . LYS A 1 131 ? -7.543 2.054 -15.902 1.00 80.19 131 LYS A N 1
ATOM 1029 C CA . LYS A 1 131 ? -7.535 0.820 -15.102 1.00 80.19 131 LYS A CA 1
ATOM 1030 C C . LYS A 1 131 ? -8.905 0.163 -15.043 1.00 80.19 131 LYS A C 1
ATOM 1032 O O . LYS A 1 131 ? -9.947 0.786 -15.182 1.00 80.19 131 LYS A O 1
ATOM 1037 N N . ARG A 1 132 ? -8.877 -1.158 -14.858 1.00 84.25 132 ARG A N 1
ATOM 1038 C CA . ARG A 1 132 ? -10.079 -1.994 -14.903 1.00 84.25 132 ARG A CA 1
ATOM 1039 C C . ARG A 1 132 ? -10.779 -2.059 -13.549 1.00 84.25 132 ARG A C 1
ATOM 1041 O O . ARG A 1 132 ? -11.997 -2.183 -13.535 1.00 84.25 132 ARG A O 1
ATOM 1048 N N . GLY A 1 133 ? -10.027 -2.046 -12.449 1.00 87.06 133 GLY A N 1
ATOM 1049 C CA . GLY A 1 133 ? -10.553 -2.207 -11.093 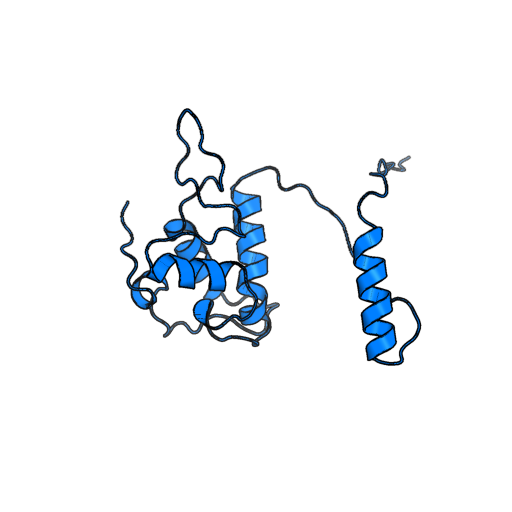1.00 87.06 133 GLY A CA 1
ATOM 1050 C C . GLY A 1 133 ? -10.238 -1.031 -10.172 1.00 87.06 133 GLY A C 1
ATOM 1051 O O . GLY A 1 133 ? -9.228 -0.344 -10.347 1.00 87.06 133 GLY A O 1
ATOM 1052 N N . ALA A 1 134 ? -11.116 -0.851 -9.192 1.00 91.56 134 ALA A N 1
ATOM 1053 C CA . ALA A 1 134 ? -11.022 0.049 -8.050 1.00 91.56 134 ALA A CA 1
ATOM 1054 C C . ALA A 1 134 ? -11.766 -0.610 -6.874 1.00 91.56 134 ALA A C 1
ATOM 1056 O O . ALA A 1 134 ? -12.582 -1.510 -7.094 1.00 91.56 134 ALA A O 1
ATOM 1057 N N . ILE A 1 135 ? -11.487 -0.174 -5.649 1.00 91.25 135 ILE A N 1
ATOM 1058 C CA . ILE A 1 135 ? -12.233 -0.602 -4.462 1.00 91.25 135 ILE A CA 1
ATOM 1059 C C . ILE A 1 135 ? -13.653 -0.031 -4.562 1.00 91.25 135 ILE A C 1
ATOM 1061 O O . ILE A 1 135 ? -13.838 1.152 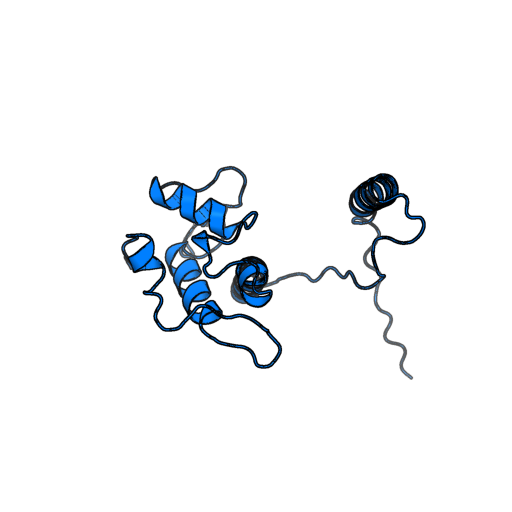-4.847 1.00 91.25 135 ILE A O 1
ATOM 1065 N N . ASN A 1 136 ? -14.662 -0.875 -4.346 1.00 89.00 136 ASN A N 1
ATOM 1066 C CA . ASN A 1 136 ? -16.065 -0.467 -4.402 1.00 89.00 136 ASN A CA 1
ATOM 1067 C C . ASN A 1 136 ? -16.364 0.603 -3.332 1.00 89.00 136 ASN A C 1
ATOM 1069 O O . ASN A 1 136 ? -16.015 0.414 -2.175 1.00 89.00 136 ASN A O 1
ATOM 1073 N N . GLU A 1 137 ? -17.037 1.696 -3.704 1.00 86.75 137 GLU A N 1
ATOM 1074 C CA . GLU A 1 137 ? -17.412 2.813 -2.812 1.00 86.75 137 GLU A CA 1
ATOM 1075 C C . GLU A 1 137 ? -18.253 2.398 -1.593 1.00 86.75 137 GLU A C 1
ATOM 1077 O O . GLU A 1 137 ? -18.297 3.110 -0.597 1.00 86.75 137 GLU A O 1
ATOM 1082 N N . GLN A 1 138 ? -18.925 1.247 -1.654 1.00 89.19 138 GLN A N 1
ATOM 1083 C CA . GLN A 1 138 ? -19.703 0.701 -0.539 1.00 89.19 138 GLN A CA 1
ATOM 1084 C C . GLN A 1 138 ? -18.836 0.020 0.528 1.00 89.19 138 GLN A C 1
ATOM 1086 O O . GLN A 1 138 ? -19.339 -0.323 1.599 1.00 89.19 138 GLN A O 1
ATOM 1091 N N . VAL A 1 139 ? -17.560 -0.234 0.234 1.00 90.06 139 VAL A N 1
ATOM 1092 C CA . VAL A 1 139 ? -16.623 -0.832 1.187 1.00 90.06 139 VAL A CA 1
ATOM 1093 C C . VAL A 1 139 ? -16.295 0.217 2.257 1.00 90.06 139 VAL A C 1
ATOM 1095 O O . VAL A 1 139 ? -15.884 1.317 1.896 1.00 90.06 139 VAL A O 1
ATOM 1098 N N . PRO A 1 140 ? -16.466 -0.091 3.559 1.00 91.12 140 PRO A N 1
ATOM 1099 C CA . PRO A 1 140 ? -16.120 0.843 4.628 1.00 91.12 140 PRO A CA 1
ATOM 1100 C C . PRO A 1 140 ? -14.625 1.193 4.637 1.00 91.12 140 PRO A C 1
ATOM 1102 O O . PRO A 1 140 ? -13.823 0.401 4.128 1.00 91.12 140 PRO A O 1
ATOM 1105 N N . PRO A 1 141 ? -14.227 2.303 5.281 1.00 92.50 141 PRO A N 1
ATOM 1106 C CA . PRO A 1 141 ? -12.827 2.688 5.397 1.00 92.50 141 PRO A CA 1
ATOM 1107 C C . PRO A 1 141 ? -11.936 1.557 5.916 1.00 92.50 141 PRO A C 1
ATOM 1109 O O . PRO A 1 141 ? -12.333 0.774 6.785 1.00 92.50 141 PRO A O 1
ATOM 1112 N N . ILE A 1 142 ? -10.714 1.449 5.395 1.00 93.81 142 ILE A N 1
ATOM 1113 C CA . ILE A 1 142 ? -9.809 0.343 5.750 1.00 93.81 142 ILE A CA 1
ATOM 1114 C C . ILE A 1 142 ? -9.516 0.264 7.251 1.00 93.81 142 ILE A C 1
ATOM 1116 O O . ILE A 1 142 ? -9.451 -0.834 7.799 1.00 93.81 142 ILE A O 1
ATOM 1120 N N . LEU A 1 143 ? -9.377 1.401 7.935 1.00 92.19 143 LEU A N 1
ATOM 1121 C CA . LEU A 1 143 ? -9.109 1.422 9.374 1.00 92.19 143 LEU A CA 1
ATOM 1122 C C . LEU A 1 143 ? -10.281 0.831 10.169 1.00 92.19 143 LEU A C 1
ATOM 1124 O O . LEU A 1 143 ? -10.056 -0.000 11.050 1.00 92.19 143 LEU A O 1
ATOM 1128 N N . ASP A 1 144 ? -11.519 1.139 9.771 1.00 91.38 144 ASP A N 1
ATOM 1129 C CA . ASP A 1 144 ? -12.734 0.574 10.368 1.00 91.38 144 ASP A CA 1
ATOM 1130 C C . ASP A 1 144 ? -12.820 -0.938 10.130 1.00 91.38 144 ASP A C 1
ATOM 1132 O O . ASP A 1 144 ? -13.088 -1.716 11.049 1.00 91.38 144 ASP A O 1
ATOM 1136 N N . ARG A 1 145 ? -12.534 -1.382 8.897 1.00 92.25 145 ARG A N 1
ATOM 1137 C CA . ARG A 1 145 ? -12.528 -2.810 8.530 1.00 92.25 145 ARG A CA 1
ATOM 1138 C C . ARG A 1 145 ? -11.480 -3.606 9.301 1.00 92.25 145 ARG A C 1
ATOM 1140 O O . ARG A 1 145 ? -11.692 -4.787 9.586 1.00 92.25 145 ARG A O 1
ATOM 1147 N N . LEU A 1 146 ? -10.350 -2.977 9.613 1.00 90.06 146 LEU A N 1
ATOM 1148 C CA . LEU A 1 146 ? -9.245 -3.587 10.346 1.00 90.06 146 LEU A CA 1
ATOM 1149 C C . LEU A 1 146 ? -9.328 -3.389 11.861 1.00 90.06 146 LEU A C 1
ATOM 1151 O O . LEU A 1 146 ? -8.520 -3.993 12.565 1.00 90.06 146 LEU A O 1
ATOM 1155 N N . GLN A 1 147 ? -10.292 -2.605 12.354 1.00 89.12 147 GLN A N 1
ATOM 1156 C CA . GLN A 1 147 ? -10.420 -2.225 13.766 1.00 89.12 147 GLN A CA 1
ATOM 1157 C C . GLN A 1 147 ? -9.138 -1.572 14.312 1.00 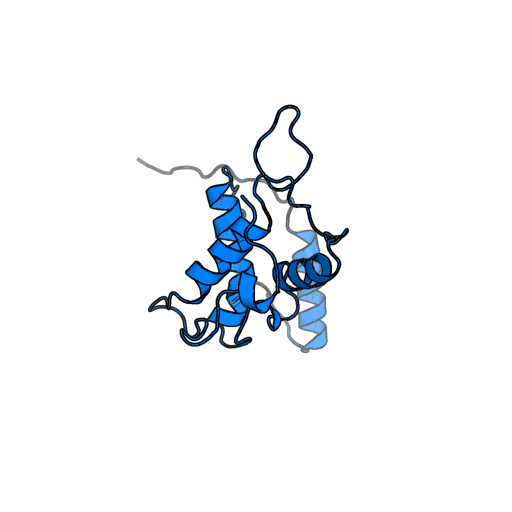89.12 147 GLN A C 1
ATOM 1159 O O . GLN A 1 147 ? -8.733 -1.815 15.449 1.00 89.12 147 GLN A O 1
ATOM 1164 N N . ILE A 1 148 ? -8.479 -0.764 13.481 1.00 85.69 148 ILE A N 1
ATOM 1165 C CA . ILE A 1 148 ? -7.287 -0.004 13.858 1.00 85.69 148 ILE A CA 1
ATOM 1166 C C . ILE A 1 148 ? -7.735 1.416 14.186 1.00 85.69 148 ILE A C 1
ATOM 1168 O O . ILE A 1 148 ? -8.332 2.085 13.350 1.00 85.69 148 ILE A O 1
ATOM 1172 N N . ASP A 1 149 ? -7.438 1.869 15.401 1.00 80.50 149 ASP A N 1
ATOM 1173 C CA . ASP A 1 149 ? -7.764 3.227 15.831 1.00 80.50 149 ASP A CA 1
ATOM 1174 C C . ASP A 1 149 ? -6.925 4.250 15.029 1.00 80.50 149 ASP A C 1
ATOM 1176 O O . ASP A 1 149 ? -5.695 4.104 14.986 1.00 80.50 149 ASP A O 1
ATOM 1180 N N . PRO A 1 150 ? -7.538 5.272 14.398 1.00 68.50 150 PRO A N 1
ATOM 1181 C CA . PRO A 1 150 ? -6.844 6.342 13.668 1.00 68.50 150 PRO A CA 1
ATOM 1182 C C . PRO A 1 150 ? -6.039 7.312 14.565 1.00 68.50 150 PRO A C 1
ATOM 1184 O O . PRO A 1 150 ? -5.904 8.490 14.233 1.00 68.50 150 PRO A O 1
ATOM 1187 N N . GLN A 1 151 ? -5.524 6.863 15.716 1.00 63.44 151 GLN A N 1
ATOM 1188 C CA . GLN A 1 151 ? -4.873 7.723 16.713 1.00 63.44 151 GLN A CA 1
ATOM 1189 C C . GLN A 1 151 ? -3.786 8.622 16.104 1.00 63.44 151 GLN A C 1
ATOM 1191 O O . GLN A 1 151 ? -2.790 8.137 15.570 1.00 63.44 151 GLN A O 1
ATOM 1196 N N . HIS A 1 152 ? -4.021 9.932 16.243 1.00 51.34 152 HIS A N 1
ATOM 1197 C CA . HIS A 1 152 ? -3.079 11.026 16.013 1.00 51.34 152 HIS A CA 1
ATOM 1198 C C . HIS A 1 152 ? -2.227 11.279 17.262 1.00 51.34 152 HIS A C 1
ATOM 1200 O O . HIS A 1 152 ? -2.804 11.255 18.376 1.00 51.34 152 HIS A O 1
#

Secondary structure (DSSP, 8-state):
------PPPPSSSHHHHHHHHHHHHHHTT--S-SS-TT-------SHHHHHHHHHHHHTHHHHTTS-SSGGG-TT-HHHHHHHHHHTT---TTSPPB--S--SSPPSSBSS-HHHHHHHHHHHHHS--TT-S----TTSPPHHHHHT-----

Radius of gyration: 19.19 Å; chains: 1; bounding box: 46×45×49 Å

Sequence (152 aa):
MNRRSAVGTGPAGGSSCRIIARQANREDGCTGRFWESRFKSQALLDERALAACMAYVDLNPIRAKMADTPETSDHTSLQRRIWAARDGKQPHQLFPFAGSPREPMPVGLPFQLQDYLELIDWSGHYLREDKRGAINEQVPPILDRLQIDPQH

InterPro domains:
  IPR036515 Transposase IS200-like superfamily [G3DSA:3.30.70.1290] (13-92)
  IPR036515 Transposase IS200-like superfamily [SSF143422] (19-66)

Organism: Microbulbifer thermotolerans (NCBI:txid252514)

Foldseek 3Di:
DDDDDDDDDDPPDPDPLVVVQVVVCVVVVHDDGPDDPPDDDDDDDDLVSVLVVLLCQLLVCQLAVVDQDSCRRPPHLSVQQLVQVLVVHGDPVDFAAQDDDDVVGDRGRRHDPLVSQQVNLVVQQDDDPPTDGGHDPPDDRPCVVSVNDSDD

pLDDT: mean 82.58, std 17.06, range [28.8, 95.94]